Protein AF-A0A7W1FBT1-F1 (afdb_monomer)

Secondary structure (DSSP, 8-state):
--SSHHHHHHH-SS----HHHHHHHHHHHHHHHHHTSTT--S-TT--HHHHHHHHHHHHHHHHHHHTTT-HHHHHHHTT-SSHHHHHHHHHHHH--

pLDDT: mean 71.13, std 20.07, range [40.91, 94.0]

Solvent-accessible surface area (backbone atoms only — not comparable to full-atom values): 5824 Å² total; per-residue (Å²): 143,77,75,67,69,69,58,52,65,76,64,69,76,75,80,80,92,49,76,68,56,57,54,50,52,57,54,50,59,68,48,48,66,70,68,35,70,87,64,60,74,87,55,97,81,66,50,67,71,58,57,52,30,54,55,50,34,51,54,54,51,50,27,30,61,79,40,74,66,35,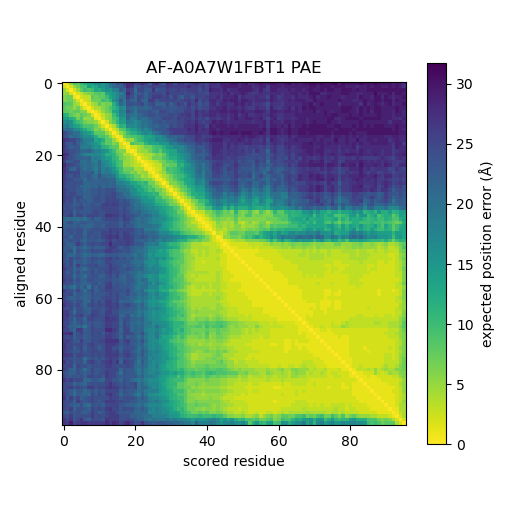52,61,55,17,12,52,73,75,72,40,96,39,39,68,64,40,49,55,48,46,57,68,33,63,76,110

Radius of gyration: 19.4 Å; Cα contacts (8 Å, |Δi|>4): 43; chains: 1; bounding box: 36×34×49 Å

Foldseek 3Di:
DPPPVVVVVVVPPDDDDDPVVVVVVVVVVVCVVVVCLVVPDDDDPDDVVLSVLVVLQVLLVVLCVVVVNPQQSSCVVVPHPGSVVSVVSCCVRVVD

Structure (mmCIF, N/CA/C/O backbone):
data_AF-A0A7W1FBT1-F1
#
_entry.id   AF-A0A7W1FBT1-F1
#
loop_
_atom_site.group_PDB
_atom_site.id
_atom_site.type_symbol
_atom_site.label_atom_id
_atom_site.label_alt_id
_atom_site.label_comp_id
_atom_site.label_asym_id
_atom_site.label_entity_id
_atom_site.label_seq_id
_atom_site.pdbx_PDB_ins_code
_atom_site.Cartn_x
_atom_site.Cartn_y
_atom_site.Cartn_z
_atom_site.occupancy
_atom_site.B_iso_or_equiv
_atom_site.auth_seq_id
_atom_site.auth_comp_id
_atom_site.auth_asym_id
_atom_site.auth_atom_id
_atom_site.pdbx_PDB_model_num
ATOM 1 N N . MET A 1 1 ? 8.369 -8.764 -34.029 1.00 48.72 1 MET A N 1
ATOM 2 C CA . MET A 1 1 ? 6.889 -8.847 -34.043 1.00 48.72 1 MET A CA 1
ATOM 3 C C . MET A 1 1 ? 6.443 -10.197 -34.619 1.00 48.72 1 MET A C 1
ATOM 5 O O . MET A 1 1 ? 6.054 -10.249 -35.774 1.00 48.72 1 MET A O 1
ATOM 9 N N . GLN A 1 2 ? 6.544 -11.301 -33.866 1.00 50.53 2 GLN A N 1
ATOM 10 C CA . GLN A 1 2 ? 6.247 -12.648 -34.407 1.00 50.53 2 GLN A CA 1
ATOM 11 C C . GLN A 1 2 ? 5.458 -13.583 -33.471 1.00 50.53 2 GLN A C 1
ATOM 13 O O . GLN A 1 2 ? 5.043 -14.647 -33.908 1.00 50.53 2 GLN A O 1
ATOM 18 N N . ASN A 1 3 ? 5.140 -13.180 -32.234 1.00 46.56 3 ASN A N 1
ATOM 19 C CA . ASN A 1 3 ? 4.447 -14.068 -31.283 1.00 46.56 3 ASN A CA 1
ATOM 20 C C . ASN A 1 3 ? 2.933 -13.831 -31.149 1.00 46.56 3 ASN A C 1
ATOM 22 O O . ASN A 1 3 ? 2.261 -14.580 -30.444 1.00 46.56 3 ASN A O 1
ATOM 26 N N . THR A 1 4 ? 2.364 -12.832 -31.830 1.00 51.66 4 THR A N 1
ATOM 27 C CA . THR A 1 4 ? 0.928 -12.521 -31.704 1.00 51.66 4 THR A CA 1
ATOM 28 C C . THR A 1 4 ? 0.059 -13.373 -32.632 1.00 51.66 4 THR A C 1
ATOM 30 O O . THR A 1 4 ? -1.025 -13.787 -32.235 1.00 51.66 4 THR A O 1
ATOM 33 N N . ILE A 1 5 ? 0.536 -13.701 -33.840 1.00 56.00 5 ILE A N 1
ATOM 34 C CA . ILE A 1 5 ? -0.277 -14.403 -34.852 1.00 56.00 5 ILE A CA 1
ATOM 35 C C . ILE A 1 5 ? -0.532 -15.869 -34.451 1.00 56.00 5 ILE A C 1
ATOM 37 O O . ILE A 1 5 ? -1.635 -16.373 -34.642 1.00 56.00 5 ILE A O 1
ATOM 41 N N . LEU A 1 6 ? 0.429 -16.528 -33.792 1.00 53.38 6 LEU A N 1
ATOM 42 C CA . LEU A 1 6 ? 0.309 -17.940 -33.398 1.00 53.38 6 LEU A CA 1
ATOM 43 C C . LEU A 1 6 ? -0.669 -18.194 -32.235 1.00 53.38 6 LEU A C 1
ATOM 45 O O . LEU A 1 6 ? -1.210 -19.290 -32.121 1.00 53.38 6 LEU A O 1
ATOM 49 N N . ARG A 1 7 ? -0.947 -17.201 -31.375 1.00 52.38 7 ARG A N 1
ATOM 50 C CA . ARG A 1 7 ? -1.951 -17.355 -30.299 1.00 52.38 7 ARG A CA 1
ATOM 51 C C . ARG A 1 7 ? -3.389 -17.231 -30.800 1.00 52.38 7 ARG A C 1
ATOM 53 O O . ARG A 1 7 ? -4.287 -17.796 -30.184 1.00 52.38 7 ARG A O 1
ATOM 60 N N . VAL A 1 8 ? -3.610 -16.530 -31.914 1.00 50.38 8 VAL A N 1
ATOM 61 C CA . VAL A 1 8 ? -4.955 -16.331 -32.478 1.00 50.38 8 VAL A CA 1
ATOM 62 C C . VAL A 1 8 ? -5.477 -17.614 -33.131 1.00 50.38 8 VAL A C 1
ATOM 64 O O . VAL A 1 8 ? -6.662 -17.914 -33.022 1.00 50.38 8 VAL A O 1
ATOM 67 N N . SER A 1 9 ? -4.604 -18.435 -33.723 1.00 48.19 9 SER A N 1
ATOM 68 C CA . SER A 1 9 ? -5.015 -19.692 -34.365 1.00 48.19 9 SER A CA 1
ATOM 69 C C . SER A 1 9 ? -5.471 -20.776 -33.383 1.00 48.19 9 SER A C 1
ATOM 71 O O . SER A 1 9 ? -6.270 -21.626 -33.759 1.00 48.19 9 SER A O 1
ATOM 73 N N . VAL A 1 10 ? -5.011 -20.746 -32.125 1.00 54.53 10 VAL A N 1
ATOM 74 C CA . VAL A 1 10 ? -5.435 -21.720 -31.098 1.00 54.53 10 VAL A CA 1
ATOM 75 C C . VAL A 1 10 ? -6.857 -21.437 -30.596 1.00 54.53 10 VAL A C 1
ATOM 77 O O . VAL A 1 10 ? -7.558 -22.363 -30.203 1.00 54.53 10 VAL A O 1
ATOM 80 N N . LEU A 1 11 ? -7.312 -20.182 -30.656 1.00 48.25 11 LEU A N 1
ATOM 81 C CA . LEU A 1 11 ? -8.640 -19.767 -30.182 1.00 48.25 11 LEU A CA 1
ATOM 82 C C . LEU A 1 11 ? -9.717 -19.713 -31.277 1.00 48.25 11 LEU A C 1
ATOM 84 O O . LEU A 1 11 ? -10.882 -19.505 -30.960 1.00 48.25 11 LEU A O 1
ATOM 88 N N . ALA A 1 12 ? -9.362 -19.898 -32.550 1.00 41.00 12 ALA A N 1
ATOM 89 C CA . ALA A 1 12 ? -10.291 -19.766 -33.678 1.00 41.00 12 ALA A CA 1
ATOM 90 C C . ALA A 1 12 ? -11.047 -21.063 -34.025 1.00 41.00 12 ALA A C 1
ATOM 92 O O . ALA A 1 12 ? -11.629 -21.171 -35.106 1.00 41.00 12 ALA A O 1
ATOM 93 N N . LYS A 1 13 ? -11.046 -22.057 -33.131 1.00 40.91 13 LYS A N 1
ATOM 94 C CA . LYS A 1 13 ? -11.942 -23.205 -33.245 1.00 40.91 13 LYS A CA 1
ATOM 95 C C . LYS A 1 13 ? -13.158 -22.947 -32.363 1.00 40.91 13 LYS A C 1
ATOM 97 O O . LYS A 1 13 ? -13.136 -23.219 -31.173 1.00 40.91 13 LYS A O 1
ATOM 102 N N . GLU A 1 14 ? -14.196 -22.461 -33.033 1.00 42.28 14 GLU A N 1
ATOM 103 C CA . GLU A 1 14 ? -15.605 -22.455 -32.627 1.00 42.28 14 GLU A CA 1
ATOM 104 C C . GLU A 1 14 ? -16.174 -21.142 -32.060 1.00 42.28 14 GLU A C 1
ATOM 106 O O . GLU A 1 14 ? -15.699 -20.561 -31.091 1.00 42.28 14 GLU A O 1
ATOM 111 N N . ALA A 1 15 ? -17.291 -20.760 -32.691 1.00 41.28 15 ALA A N 1
ATOM 112 C CA . ALA A 1 15 ? -18.338 -19.847 -32.242 1.00 41.28 15 ALA A CA 1
ATOM 113 C C . ALA A 1 15 ? -18.098 -18.330 -32.394 1.00 41.28 15 ALA A C 1
ATOM 115 O O . ALA A 1 15 ? -17.585 -17.640 -31.521 1.00 41.28 15 ALA A O 1
ATOM 116 N N . THR A 1 16 ? -18.590 -17.824 -33.531 1.00 43.66 16 THR A N 1
ATOM 117 C CA . THR A 1 16 ? -19.371 -16.583 -33.695 1.00 43.66 16 THR A CA 1
ATOM 118 C C . THR A 1 16 ? -19.030 -15.433 -32.740 1.00 43.66 16 THR A C 1
ATOM 120 O O . THR A 1 16 ? -19.440 -15.401 -31.580 1.00 43.66 16 THR A O 1
ATOM 123 N N . ILE A 1 17 ? -18.325 -14.425 -33.257 1.00 43.78 17 ILE A N 1
ATOM 124 C CA . ILE A 1 17 ? -18.008 -13.193 -32.526 1.00 43.78 17 ILE A CA 1
ATOM 125 C C . ILE A 1 17 ? -19.286 -12.349 -32.390 1.00 43.78 17 ILE A C 1
ATOM 127 O O . ILE A 1 17 ? -19.590 -11.508 -33.229 1.00 43.78 17 ILE A O 1
ATOM 131 N N . THR A 1 18 ? -20.056 -12.594 -31.333 1.00 47.50 18 THR A N 1
ATOM 132 C CA . THR A 1 18 ? -21.227 -11.789 -30.953 1.00 47.50 18 THR A CA 1
ATOM 133 C C . THR A 1 18 ? -20.779 -10.481 -30.286 1.00 47.50 18 THR A C 1
ATOM 135 O O . THR A 1 18 ? -19.743 -10.446 -29.625 1.00 47.50 18 THR A O 1
ATOM 138 N N . GLU A 1 19 ? -21.565 -9.406 -30.400 1.00 50.19 19 GLU A N 1
ATOM 139 C CA . GLU A 1 19 ? -21.302 -8.061 -29.841 1.00 50.19 19 GLU A CA 1
ATOM 140 C C . GLU A 1 19 ? -20.875 -8.062 -28.352 1.00 50.19 19 GLU A C 1
ATOM 142 O O . GLU A 1 19 ? -20.076 -7.239 -27.897 1.00 50.19 19 GLU A O 1
ATOM 147 N N . THR A 1 20 ? -21.333 -9.054 -27.589 1.00 48.03 20 THR A N 1
ATOM 148 C CA . THR A 1 20 ? -20.944 -9.303 -26.195 1.00 48.03 20 THR A CA 1
ATOM 149 C C . THR A 1 20 ? -19.436 -9.556 -26.021 1.00 48.03 20 THR A C 1
ATOM 151 O O . THR A 1 20 ? -18.860 -9.146 -25.011 1.00 48.03 20 THR A O 1
ATOM 154 N N . ASN A 1 21 ? -18.764 -10.154 -27.012 1.00 44.50 21 ASN A N 1
ATOM 155 C CA . ASN A 1 21 ? -17.318 -10.402 -26.994 1.00 44.50 21 ASN A CA 1
ATOM 156 C C . ASN A 1 21 ? -16.501 -9.112 -27.162 1.00 44.50 21 ASN A C 1
ATOM 158 O O . ASN A 1 21 ? -15.437 -8.989 -26.557 1.00 44.50 21 ASN A O 1
ATOM 162 N N . ILE A 1 22 ? -17.020 -8.115 -27.890 1.00 51.62 22 ILE A N 1
ATOM 163 C CA . ILE A 1 22 ? -16.377 -6.797 -28.033 1.00 51.62 22 ILE A CA 1
ATOM 164 C C . ILE A 1 22 ? -16.433 -6.040 -26.701 1.00 51.62 22 ILE A C 1
ATOM 166 O O . ILE A 1 22 ? -15.424 -5.497 -26.251 1.00 51.62 22 ILE A O 1
ATOM 170 N N . ARG A 1 23 ? -17.582 -6.072 -26.010 1.00 47.56 23 ARG A N 1
ATOM 171 C CA . ARG A 1 23 ? -17.703 -5.506 -24.656 1.00 47.56 23 ARG A CA 1
ATOM 172 C C . ARG A 1 23 ? -16.751 -6.185 -23.675 1.00 47.56 23 ARG A C 1
ATOM 174 O O . ARG A 1 23 ? -16.070 -5.493 -22.926 1.00 47.56 23 ARG A O 1
ATOM 181 N N . ARG A 1 24 ? -16.630 -7.516 -23.714 1.00 42.69 24 ARG A N 1
ATOM 182 C CA . ARG A 1 24 ? -15.662 -8.248 -22.879 1.00 42.69 24 ARG A CA 1
ATOM 183 C C . ARG A 1 24 ? -14.215 -7.853 -23.186 1.00 42.69 24 ARG A C 1
ATOM 185 O O . ARG A 1 24 ? -13.456 -7.625 -22.252 1.00 42.69 24 ARG A O 1
ATOM 192 N N . ALA A 1 25 ? -13.852 -7.690 -24.459 1.00 47.59 25 ALA A N 1
ATOM 193 C CA . ALA A 1 25 ? -12.522 -7.225 -24.856 1.00 47.59 25 ALA A CA 1
ATOM 194 C C . ALA A 1 25 ? -12.223 -5.792 -24.370 1.00 47.59 25 ALA A C 1
ATOM 196 O O . ALA A 1 25 ? -11.107 -5.524 -23.929 1.00 47.59 25 ALA A O 1
ATOM 197 N N . LEU A 1 26 ? -13.229 -4.906 -24.368 1.00 46.84 26 LEU A N 1
ATOM 198 C CA . LEU A 1 26 ? -13.128 -3.543 -23.831 1.00 46.84 26 LEU A CA 1
ATOM 199 C C . LEU A 1 26 ? -12.946 -3.514 -22.301 1.00 46.84 26 LEU A C 1
ATOM 201 O O . LEU A 1 26 ? -12.190 -2.687 -21.785 1.00 46.84 26 LEU A O 1
ATOM 205 N N . PHE A 1 27 ? -13.580 -4.435 -21.567 1.00 42.50 27 PHE A N 1
ATOM 206 C CA . PHE A 1 27 ? -13.351 -4.588 -20.125 1.00 42.50 27 PHE A CA 1
ATOM 207 C C . PHE A 1 27 ? -11.976 -5.197 -19.816 1.00 42.50 27 PHE A C 1
ATOM 209 O O . PHE A 1 27 ? -11.291 -4.706 -18.922 1.00 42.50 27 PHE A O 1
ATOM 216 N N . VAL A 1 28 ? -11.510 -6.165 -20.614 1.00 45.16 28 VAL A N 1
ATOM 217 C CA . VAL A 1 28 ? -10.147 -6.718 -20.504 1.00 45.16 28 VAL A CA 1
ATOM 218 C C . VAL A 1 28 ? -9.084 -5.631 -20.711 1.00 45.16 28 VAL A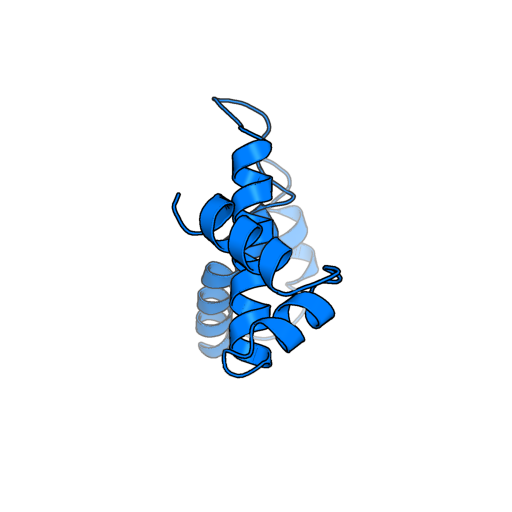 C 1
ATOM 220 O O . VAL A 1 28 ? -8.062 -5.640 -20.034 1.00 45.16 28 VAL A O 1
ATOM 223 N N . THR A 1 29 ? -9.316 -4.628 -21.567 1.00 43.47 29 THR A N 1
ATOM 224 C CA . THR A 1 29 ? -8.379 -3.498 -21.715 1.00 43.47 29 THR A CA 1
ATOM 225 C C . THR A 1 29 ? -8.278 -2.580 -20.495 1.00 43.47 29 THR A C 1
ATOM 227 O O . THR A 1 29 ? -7.225 -1.974 -20.321 1.00 43.47 29 THR A O 1
ATOM 230 N N . LYS A 1 30 ? -9.292 -2.502 -19.618 1.00 46.72 30 LYS A N 1
ATOM 231 C CA . LYS A 1 30 ? -9.163 -1.775 -18.338 1.00 46.72 30 LYS A CA 1
ATOM 232 C C . LYS A 1 30 ? -8.332 -2.548 -17.306 1.00 46.72 30 LYS A C 1
ATOM 234 O O . LYS A 1 30 ? -7.669 -1.917 -16.489 1.00 46.72 30 LYS A O 1
ATOM 239 N N . ASP A 1 31 ? -8.309 -3.879 -17.380 1.00 46.47 31 ASP A N 1
ATOM 240 C CA . ASP A 1 31 ? -7.495 -4.730 -16.496 1.00 46.47 31 ASP A CA 1
ATOM 241 C C . ASP A 1 31 ? -6.051 -4.941 -16.980 1.00 46.47 31 ASP A C 1
ATOM 243 O O . ASP A 1 31 ? -5.183 -5.310 -16.187 1.00 46.47 31 AS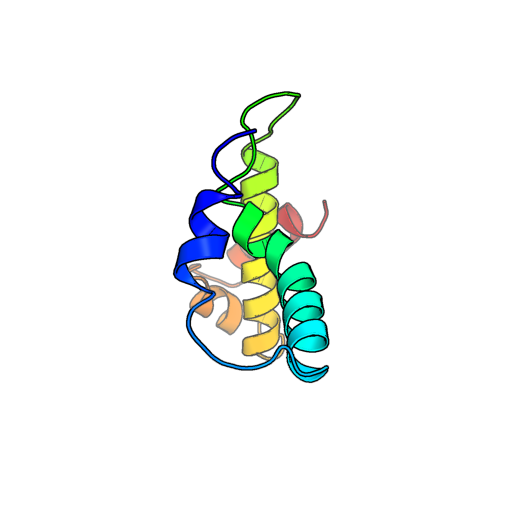P A O 1
ATOM 247 N N . LYS A 1 32 ? -5.732 -4.620 -18.242 1.00 46.69 32 LYS A N 1
ATOM 248 C CA . LYS A 1 32 ? -4.358 -4.742 -18.765 1.00 46.69 32 LYS A CA 1
ATOM 249 C C . LYS A 1 32 ? -3.318 -3.906 -18.013 1.00 46.69 32 LYS A C 1
ATOM 251 O O . LYS A 1 32 ? -2.148 -4.268 -18.042 1.00 46.69 32 LYS A O 1
ATOM 256 N N . ASN A 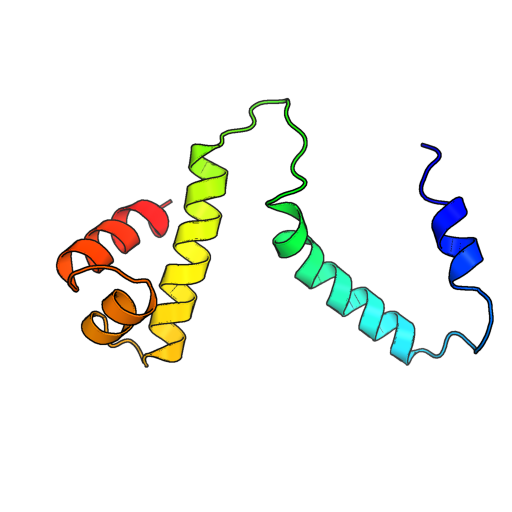1 33 ? -3.711 -2.846 -17.304 1.00 50.31 33 ASN A N 1
ATOM 257 C CA . ASN A 1 33 ? -2.765 -2.101 -16.466 1.00 50.31 33 ASN A CA 1
ATOM 258 C C . ASN A 1 33 ? -2.365 -2.861 -15.192 1.00 50.31 33 ASN A C 1
ATOM 260 O O . ASN A 1 33 ? -1.243 -2.692 -14.723 1.00 50.31 33 ASN A O 1
ATOM 264 N N . LYS A 1 34 ? -3.221 -3.747 -14.665 1.00 50.09 34 LYS A N 1
ATOM 265 C CA . LYS A 1 34 ? -2.908 -4.547 -13.470 1.00 50.09 34 LYS A CA 1
ATOM 266 C C . LYS A 1 34 ? -2.028 -5.757 -13.793 1.00 50.09 34 LYS A C 1
ATOM 268 O O . LYS A 1 34 ? -1.119 -6.064 -13.029 1.00 50.09 34 LYS A O 1
ATOM 273 N N . GLU A 1 35 ? -2.219 -6.391 -14.952 1.00 47.94 35 GLU A N 1
ATOM 274 C CA . GLU A 1 35 ? -1.338 -7.478 -15.427 1.00 47.94 35 GLU A CA 1
ATOM 275 C C . GLU A 1 35 ? 0.028 -6.979 -15.945 1.00 47.94 35 GLU A C 1
ATOM 277 O O . GLU A 1 35 ? 0.972 -7.761 -16.101 1.00 47.94 35 GLU A O 1
ATOM 282 N N . ALA A 1 36 ? 0.165 -5.672 -16.193 1.00 56.62 36 ALA A N 1
ATOM 283 C CA . ALA A 1 36 ? 1.388 -5.071 -16.718 1.00 56.62 36 ALA A CA 1
ATOM 284 C C . ALA A 1 36 ? 2.452 -4.768 -15.654 1.00 56.62 36 ALA A C 1
ATOM 286 O O . ALA A 1 36 ? 3.590 -4.521 -16.037 1.00 56.62 36 ALA A O 1
ATOM 287 N N . ILE A 1 37 ? 2.146 -4.809 -14.347 1.00 62.25 37 ILE A N 1
ATOM 288 C CA . ILE A 1 37 ? 3.146 -4.555 -13.286 1.00 62.25 37 ILE A CA 1
ATOM 289 C C . ILE A 1 37 ? 4.318 -5.543 -13.395 1.00 62.25 37 ILE A C 1
ATOM 291 O O . ILE A 1 37 ? 5.476 -5.137 -13.341 1.00 62.25 37 ILE A O 1
ATOM 295 N N . LEU A 1 38 ? 4.024 -6.829 -13.610 1.00 62.41 38 LEU A N 1
ATOM 296 C CA . LEU A 1 38 ? 5.038 -7.886 -13.718 1.00 62.41 38 LEU A CA 1
ATOM 297 C C . LEU A 1 38 ? 5.650 -8.017 -15.121 1.00 62.41 38 LEU A C 1
ATOM 299 O O . LEU A 1 38 ? 6.632 -8.730 -15.290 1.00 62.41 38 LEU A O 1
ATOM 303 N N . ASN A 1 39 ? 5.091 -7.329 -16.119 1.00 68.62 39 ASN A N 1
ATOM 304 C CA . ASN A 1 39 ? 5.525 -7.394 -17.517 1.00 68.62 39 ASN A CA 1
ATOM 305 C C . ASN A 1 39 ? 6.039 -6.039 -18.033 1.00 68.62 39 ASN A C 1
ATOM 307 O O . ASN A 1 39 ? 6.022 -5.790 -19.241 1.00 68.62 39 ASN A O 1
ATOM 311 N N . ARG A 1 40 ? 6.472 -5.137 -17.138 1.00 72.19 40 ARG A N 1
ATOM 312 C CA . ARG A 1 40 ? 7.068 -3.858 -17.550 1.00 72.19 40 ARG A CA 1
ATOM 313 C C . ARG A 1 40 ? 8.393 -4.114 -18.254 1.00 72.19 40 ARG A C 1
ATOM 315 O O . ARG A 1 40 ? 9.226 -4.873 -17.764 1.00 72.19 40 ARG A O 1
ATOM 322 N N . SER A 1 41 ? 8.583 -3.461 -19.397 1.00 71.31 41 SER A N 1
ATOM 323 C CA . SER A 1 41 ? 9.866 -3.488 -20.093 1.00 71.31 41 SER A CA 1
ATOM 324 C C . SER A 1 41 ? 10.943 -2.884 -19.193 1.00 71.31 41 SER A C 1
ATOM 326 O O . SER A 1 41 ? 10.751 -1.808 -18.627 1.00 71.31 41 SER A O 1
ATOM 328 N N . LEU A 1 42 ? 12.072 -3.577 -19.061 1.00 73.12 42 LEU A N 1
ATOM 329 C CA . LEU A 1 42 ? 13.242 -3.074 -18.349 1.00 73.12 42 LEU A CA 1
ATOM 330 C C . LEU A 1 42 ? 14.050 -2.206 -19.330 1.00 73.12 42 LEU A C 1
ATOM 332 O O . LEU A 1 42 ? 14.602 -2.724 -20.297 1.00 73.12 42 LEU A O 1
ATOM 336 N N . GLY A 1 43 ? 14.055 -0.888 -19.123 1.00 72.38 43 GLY A N 1
ATOM 337 C CA . GLY A 1 43 ? 14.671 0.111 -20.010 1.00 72.38 43 GLY A CA 1
ATOM 338 C C . GLY A 1 43 ? 14.081 1.512 -19.787 1.00 72.38 43 GLY A C 1
ATOM 339 O O . GLY A 1 43 ? 13.111 1.641 -19.045 1.00 72.38 43 GLY A O 1
ATOM 340 N N . ASP A 1 44 ? 14.683 2.550 -20.379 1.00 63.50 44 ASP A N 1
ATOM 341 C CA . ASP A 1 44 ? 14.152 3.930 -20.451 1.00 63.50 44 ASP A CA 1
ATOM 342 C C . ASP A 1 44 ? 13.647 4.539 -19.127 1.00 63.50 44 ASP A C 1
ATOM 344 O O . ASP A 1 44 ? 12.563 5.114 -19.053 1.00 63.50 44 ASP A O 1
ATOM 348 N N . GLY A 1 45 ? 14.434 4.428 -18.054 1.00 71.12 45 GLY A N 1
ATOM 349 C CA . GLY A 1 45 ? 14.067 5.030 -16.766 1.00 71.12 45 GLY A CA 1
ATOM 350 C C . GLY A 1 45 ? 13.117 4.181 -15.917 1.00 71.12 45 GLY A C 1
ATOM 351 O O . GLY A 1 45 ? 12.457 4.712 -15.026 1.00 71.12 45 GLY A O 1
ATOM 352 N N . PHE A 1 46 ? 13.065 2.864 -16.151 1.00 81.81 46 PHE A N 1
ATOM 353 C CA . PHE A 1 46 ? 12.420 1.919 -15.238 1.00 81.81 46 PHE A CA 1
ATOM 354 C C . PHE A 1 46 ? 12.877 2.139 -13.786 1.00 81.81 46 PHE A C 1
ATOM 356 O O . PHE A 1 46 ? 14.064 2.037 -13.466 1.00 81.81 46 PHE A O 1
ATOM 363 N N . ASN A 1 47 ? 11.913 2.387 -12.901 1.00 81.19 47 ASN A N 1
ATOM 364 C CA . ASN A 1 47 ? 12.146 2.654 -11.491 1.00 81.19 47 ASN A CA 1
ATOM 365 C C . ASN A 1 47 ? 11.388 1.635 -10.636 1.00 81.19 47 ASN A C 1
ATOM 367 O O . ASN A 1 47 ? 10.177 1.733 -10.435 1.00 81.19 47 ASN A O 1
ATOM 371 N N . LEU A 1 48 ? 12.112 0.637 -10.131 1.00 83.00 48 LEU A N 1
ATOM 372 C CA . LEU A 1 48 ? 11.547 -0.416 -9.289 1.00 83.00 48 LEU A CA 1
ATOM 373 C C . LEU A 1 48 ? 10.805 0.137 -8.049 1.00 83.00 48 LEU A C 1
ATOM 375 O O . LEU A 1 48 ? 9.698 -0.333 -7.782 1.00 83.00 48 LEU A O 1
ATOM 379 N N . PRO A 1 49 ? 11.342 1.133 -7.312 1.00 87.12 49 PRO A N 1
ATOM 380 C CA . PRO A 1 49 ? 10.602 1.846 -6.273 1.00 87.12 49 PRO A CA 1
ATOM 381 C C . PRO A 1 49 ? 9.204 2.332 -6.668 1.00 87.12 49 PRO A C 1
ATOM 383 O O . PRO A 1 49 ? 8.287 2.203 -5.860 1.00 87.12 49 PRO A O 1
ATOM 386 N N . ASP A 1 50 ? 9.014 2.845 -7.885 1.00 83.44 50 ASP A N 1
ATOM 387 C CA . ASP A 1 50 ? 7.707 3.346 -8.333 1.00 83.44 50 ASP A CA 1
ATOM 388 C C . ASP A 1 50 ? 6.739 2.190 -8.617 1.00 83.44 50 ASP A C 1
ATOM 390 O O . 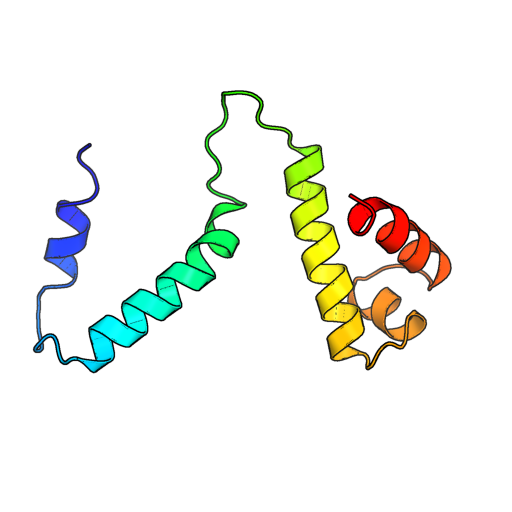ASP A 1 50 ? 5.562 2.255 -8.267 1.00 83.44 50 ASP A O 1
ATOM 394 N N . VAL A 1 51 ? 7.246 1.076 -9.156 1.00 86.25 51 VAL A N 1
ATOM 395 C CA . VAL A 1 51 ? 6.454 -0.155 -9.324 1.00 86.25 51 VAL A CA 1
ATOM 396 C C . VAL A 1 51 ? 5.997 -0.698 -7.969 1.00 86.25 51 VAL A C 1
ATOM 398 O O . VAL A 1 51 ? 4.833 -1.055 -7.797 1.00 86.25 51 VAL A O 1
ATOM 401 N N . LEU A 1 52 ? 6.892 -0.736 -6.980 1.00 85.44 52 LEU A N 1
ATOM 402 C CA . LEU A 1 52 ? 6.548 -1.164 -5.623 1.00 85.44 52 LEU A CA 1
ATOM 403 C C . LEU A 1 52 ? 5.558 -0.207 -4.952 1.00 85.44 52 LEU A C 1
ATOM 405 O O . LEU A 1 52 ? 4.676 -0.672 -4.232 1.00 85.44 52 LEU A O 1
ATOM 409 N N . ALA A 1 53 ? 5.674 1.101 -5.199 1.00 86.12 53 ALA A N 1
ATOM 410 C CA . ALA A 1 53 ? 4.741 2.097 -4.683 1.00 86.12 53 ALA A CA 1
ATOM 411 C C . ALA A 1 53 ? 3.325 1.883 -5.226 1.00 86.12 53 ALA A C 1
ATOM 413 O O . ALA A 1 53 ? 2.366 1.902 -4.458 1.00 86.12 53 ALA A O 1
ATOM 414 N N . GLU A 1 54 ? 3.196 1.595 -6.519 1.00 83.69 54 GLU A N 1
ATOM 415 C CA . GLU A 1 54 ? 1.909 1.307 -7.150 1.00 83.69 54 GLU A CA 1
ATOM 416 C C . GLU A 1 54 ? 1.255 0.043 -6.576 1.00 83.69 54 GLU A C 1
ATOM 418 O O . GLU A 1 54 ? 0.071 0.047 -6.227 1.00 83.69 54 GLU A O 1
ATOM 423 N N . VAL A 1 55 ? 2.038 -1.029 -6.403 1.00 87.69 55 VAL A N 1
ATOM 424 C CA . VAL A 1 55 ? 1.557 -2.271 -5.781 1.00 87.69 55 VAL A CA 1
ATOM 425 C C . VAL A 1 55 ? 1.134 -2.022 -4.333 1.00 87.69 55 VAL A C 1
ATOM 427 O O . VAL A 1 55 ? 0.047 -2.438 -3.928 1.00 87.69 55 VAL A O 1
ATOM 430 N N . ALA A 1 56 ? 1.964 -1.329 -3.552 1.00 88.88 56 ALA A N 1
ATOM 431 C CA . ALA A 1 56 ? 1.667 -1.018 -2.159 1.00 88.88 56 ALA A CA 1
ATOM 432 C C . ALA A 1 56 ? 0.396 -0.164 -2.039 1.00 88.88 56 ALA A C 1
ATOM 434 O O . ALA A 1 56 ? -0.523 -0.534 -1.310 1.00 88.88 56 ALA A O 1
ATOM 435 N N . GLY A 1 57 ? 0.297 0.928 -2.802 1.00 88.81 57 GLY A N 1
ATOM 436 C CA . GLY A 1 57 ? -0.867 1.813 -2.817 1.00 88.81 57 GLY A CA 1
ATOM 437 C C . GLY A 1 57 ? -2.160 1.086 -3.191 1.00 88.81 57 GLY A C 1
ATOM 438 O O . GLY A 1 57 ? -3.198 1.319 -2.566 1.00 88.81 57 GLY A O 1
ATOM 439 N N . HIS A 1 58 ? -2.101 0.150 -4.145 1.00 88.06 58 HIS A N 1
ATOM 440 C CA . HIS A 1 58 ? -3.249 -0.676 -4.519 1.00 88.06 58 HIS A CA 1
ATOM 441 C C . HIS A 1 58 ? -3.782 -1.499 -3.338 1.00 88.06 58 HIS A C 1
ATOM 443 O O . HIS A 1 58 ? -4.975 -1.440 -3.030 1.00 88.06 58 HIS A O 1
ATOM 449 N N . TYR A 1 59 ? -2.911 -2.245 -2.655 1.00 91.50 59 TYR A N 1
ATOM 450 C CA . TYR A 1 59 ? -3.336 -3.108 -1.551 1.00 91.50 59 TYR A CA 1
ATOM 451 C C . TYR A 1 59 ? -3.725 -2.327 -0.294 1.00 91.50 59 TYR A C 1
ATOM 453 O O . TYR A 1 59 ? -4.660 -2.730 0.395 1.00 91.50 59 TYR A O 1
ATOM 461 N N . LEU A 1 60 ? -3.080 -1.190 -0.020 1.00 89.94 60 LEU A N 1
ATOM 462 C CA . LEU A 1 60 ? -3.465 -0.304 1.082 1.00 89.94 60 LEU A CA 1
ATOM 463 C C . LEU A 1 60 ? -4.878 0.266 0.875 1.00 89.94 60 LEU A C 1
ATOM 465 O O . LEU A 1 60 ? -5.700 0.211 1.789 1.00 89.94 60 LEU A O 1
ATOM 469 N N . ASN A 1 61 ? -5.190 0.742 -0.337 1.00 89.06 61 ASN A N 1
ATOM 470 C CA . ASN A 1 61 ? -6.532 1.223 -0.684 1.00 89.06 61 ASN A CA 1
ATOM 471 C C . ASN A 1 61 ? -7.579 0.120 -0.569 1.00 89.06 61 ASN A C 1
ATOM 473 O O . ASN A 1 61 ? -8.598 0.289 0.100 1.00 89.06 61 ASN A O 1
ATOM 477 N N . ARG A 1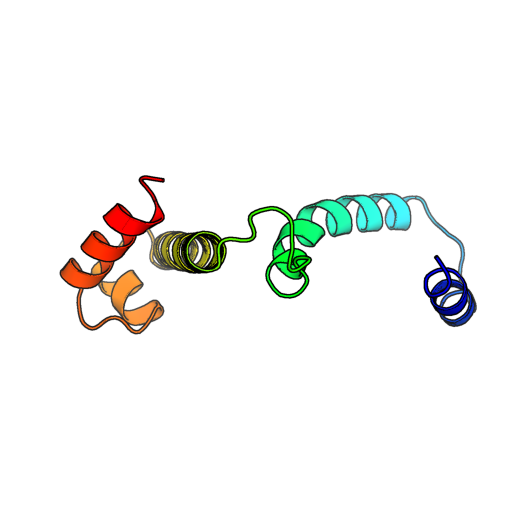 62 ? -7.297 -1.042 -1.160 1.00 89.62 62 ARG A N 1
ATOM 478 C CA . ARG A 1 62 ? -8.199 -2.189 -1.096 1.00 89.62 62 ARG A CA 1
ATOM 479 C C . ARG A 1 62 ? -8.467 -2.620 0.348 1.00 89.62 62 ARG A C 1
ATOM 481 O O . ARG A 1 62 ? -9.604 -2.913 0.702 1.00 89.62 62 ARG A O 1
ATOM 488 N N . ALA A 1 63 ? -7.451 -2.601 1.209 1.00 92.69 63 ALA A N 1
ATOM 489 C CA . ALA A 1 63 ? -7.629 -2.916 2.619 1.00 92.69 63 ALA A CA 1
ATOM 490 C C . ALA A 1 63 ? -8.517 -1.897 3.349 1.00 92.69 63 ALA A C 1
ATOM 492 O O . ALA A 1 63 ? -9.330 -2.282 4.190 1.00 92.69 63 ALA A O 1
ATOM 493 N N . MET A 1 64 ? -8.413 -0.608 3.020 1.00 91.31 64 MET A N 1
ATOM 494 C CA . MET A 1 64 ? -9.311 0.420 3.558 1.00 91.31 64 MET A CA 1
ATOM 495 C C . MET A 1 64 ? -10.758 0.229 3.094 1.00 91.31 64 MET A C 1
ATOM 497 O O . MET A 1 64 ? -11.679 0.379 3.900 1.00 91.31 64 MET A O 1
ATOM 501 N N . GLU A 1 65 ? -10.973 -0.146 1.833 1.00 92.06 65 GLU A N 1
ATOM 502 C CA . GLU A 1 65 ? -12.304 -0.448 1.293 1.00 92.06 65 GLU A CA 1
ATOM 503 C C . GLU A 1 65 ? -12.925 -1.672 1.979 1.00 92.06 65 GLU A C 1
ATOM 505 O O . GLU A 1 65 ? -14.027 -1.586 2.527 1.00 92.06 65 GLU A O 1
ATOM 510 N N . GLU A 1 66 ? -12.192 -2.789 2.039 1.00 91.88 66 GLU A N 1
ATOM 511 C CA . GLU A 1 66 ? -12.671 -4.042 2.640 1.00 91.88 66 GLU A CA 1
ATOM 512 C C . GLU A 1 66 ? -12.950 -3.908 4.147 1.00 91.88 66 GLU A C 1
ATOM 514 O O . GLU A 1 66 ? -13.814 -4.591 4.701 1.00 91.88 66 GLU A O 1
ATOM 519 N N . THR A 1 67 ? -12.266 -2.986 4.827 1.00 93.19 67 THR A N 1
ATOM 520 C CA . THR A 1 67 ? -12.417 -2.777 6.275 1.00 93.19 67 THR A CA 1
ATOM 521 C C . THR A 1 67 ? -13.301 -1.593 6.647 1.00 93.19 67 THR A C 1
ATOM 523 O O . THR A 1 67 ? -13.396 -1.262 7.834 1.00 93.19 67 THR A O 1
ATOM 526 N N . LYS A 1 68 ? -13.986 -0.974 5.674 1.00 92.31 68 LYS A N 1
ATOM 527 C CA . LYS A 1 68 ? -14.841 0.208 5.880 1.00 92.31 68 LYS A CA 1
ATOM 528 C C . LYS A 1 68 ? -14.097 1.333 6.611 1.00 92.31 68 LYS A C 1
ATOM 530 O O . LYS A 1 68 ? -14.596 1.874 7.595 1.00 92.31 68 LYS A O 1
ATOM 535 N N . GLN A 1 69 ? -12.888 1.652 6.146 1.00 88.38 69 GLN A N 1
ATOM 536 C CA . GLN A 1 69 ? -12.007 2.698 6.685 1.00 88.38 69 GLN A CA 1
ATOM 537 C C . GLN A 1 69 ? -11.457 2.427 8.101 1.00 88.38 69 GLN A C 1
ATOM 539 O O . GLN A 1 69 ? -10.897 3.317 8.742 1.00 88.38 69 GLN A O 1
ATOM 544 N N . ASN A 1 70 ? -11.567 1.196 8.614 1.00 92.81 70 ASN A N 1
ATOM 545 C CA . ASN A 1 70 ? -10.975 0.840 9.901 1.00 92.81 70 ASN A CA 1
ATOM 546 C C . ASN A 1 70 ? -9.479 0.518 9.748 1.00 92.81 70 ASN A C 1
ATOM 548 O O . ASN A 1 70 ? -9.103 -0.630 9.514 1.00 92.81 70 ASN A O 1
ATOM 552 N N . LYS A 1 71 ? -8.626 1.525 9.962 1.00 90.25 71 LYS A N 1
ATOM 553 C CA . LYS A 1 71 ? -7.158 1.441 9.837 1.00 90.25 71 LYS A CA 1
ATOM 554 C C . LYS A 1 71 ? -6.521 0.288 10.621 1.00 90.25 71 LYS A C 1
ATOM 556 O O . LYS A 1 71 ? -5.620 -0.377 10.123 1.00 90.25 71 LYS A O 1
ATOM 561 N N . THR A 1 72 ? -7.010 -0.008 11.825 1.00 93.06 72 THR A N 1
ATOM 562 C CA . THR A 1 72 ? -6.491 -1.120 12.640 1.00 93.06 72 THR A CA 1
ATOM 563 C C . THR A 1 72 ? -6.797 -2.479 12.013 1.00 93.06 72 THR A C 1
ATOM 565 O O . THR A 1 72 ? -5.960 -3.381 12.046 1.00 93.06 72 THR A O 1
ATOM 568 N N . LYS A 1 73 ? -7.990 -2.647 11.433 1.00 92.69 73 LYS A N 1
ATOM 569 C CA . LYS A 1 73 ? -8.342 -3.865 10.689 1.00 92.69 73 LYS A CA 1
ATOM 570 C C . LYS A 1 73 ? -7.614 -3.921 9.347 1.00 92.69 73 LYS A C 1
ATOM 572 O O . LYS A 1 73 ? -7.154 -4.997 8.981 1.00 92.69 73 LYS A O 1
ATOM 577 N N . ALA A 1 74 ? -7.465 -2.787 8.661 1.00 93.00 74 ALA A N 1
ATOM 578 C CA . ALA A 1 74 ? -6.748 -2.692 7.392 1.00 93.00 74 ALA A CA 1
ATOM 579 C C . ALA A 1 74 ? -5.284 -3.110 7.557 1.00 93.00 74 ALA A C 1
ATOM 581 O O . ALA A 1 74 ? -4.811 -3.962 6.813 1.00 93.00 74 ALA A O 1
ATOM 582 N N . ALA A 1 75 ? -4.612 -2.609 8.601 1.00 93.50 75 ALA A N 1
ATOM 583 C CA . ALA A 1 75 ? -3.248 -2.992 8.957 1.00 93.50 75 ALA A CA 1
ATOM 584 C C . ALA A 1 75 ? -3.101 -4.509 9.116 1.00 93.50 75 ALA A C 1
ATOM 586 O O . ALA A 1 75 ? -2.221 -5.111 8.509 1.00 93.50 75 ALA A O 1
ATOM 587 N N . LYS A 1 76 ? -4.013 -5.143 9.863 1.00 93.94 76 LYS A N 1
ATOM 588 C CA . LYS A 1 76 ? -4.017 -6.602 10.036 1.00 93.94 76 LYS A CA 1
ATOM 589 C C . LYS A 1 76 ? -4.255 -7.345 8.720 1.00 93.94 76 LYS A C 1
ATOM 591 O O . LYS A 1 76 ? -3.621 -8.368 8.494 1.00 93.94 76 LYS A O 1
ATOM 596 N N . LEU A 1 77 ? -5.137 -6.831 7.860 1.00 94.00 77 LEU A N 1
ATOM 597 C CA . LEU A 1 77 ? -5.474 -7.442 6.573 1.00 94.00 77 LEU A CA 1
ATOM 598 C C . LEU A 1 77 ? -4.276 -7.472 5.611 1.00 94.00 77 LEU A C 1
ATOM 600 O O . LEU A 1 77 ? -4.106 -8.443 4.882 1.00 94.00 77 LEU A O 1
ATOM 604 N N . VAL A 1 78 ? -3.422 -6.4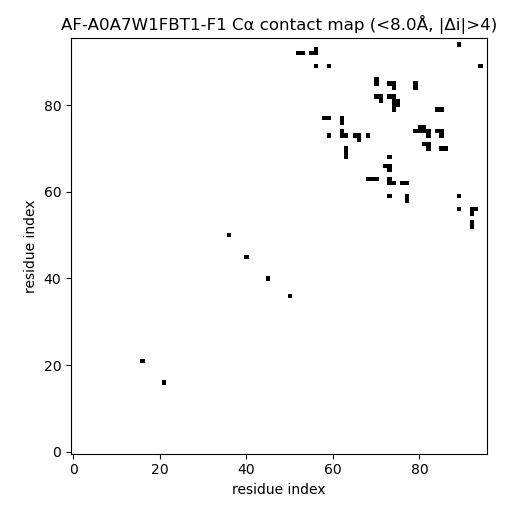45 5.652 1.00 91.88 78 VAL A N 1
ATOM 605 C CA . VAL A 1 78 ? -2.179 -6.384 4.861 1.00 91.88 78 VAL A CA 1
ATOM 606 C C . VAL A 1 78 ? -0.951 -6.945 5.596 1.00 91.88 78 VAL A C 1
ATOM 608 O O . VAL A 1 78 ? 0.162 -6.843 5.092 1.00 91.88 78 VAL A O 1
ATOM 611 N N . GLY A 1 79 ? -1.127 -7.535 6.785 1.00 93.25 79 GLY A N 1
ATOM 612 C CA . GLY A 1 79 ? -0.045 -8.163 7.556 1.00 93.25 79 GLY A CA 1
ATOM 613 C C . GLY A 1 79 ? 0.873 -7.199 8.319 1.00 93.25 79 GLY A C 1
ATOM 614 O O . GLY A 1 79 ? 1.959 -7.593 8.740 1.00 93.25 79 GLY A O 1
ATOM 615 N N . LEU A 1 80 ? 0.465 -5.945 8.520 1.00 92.75 80 LEU A N 1
ATOM 616 C CA . LEU A 1 80 ? 1.210 -4.960 9.307 1.00 92.75 80 LEU A CA 1
ATOM 617 C C . LEU A 1 80 ? 0.859 -5.052 10.798 1.00 92.75 80 LEU A C 1
ATOM 619 O O . LEU A 1 80 ? -0.276 -5.337 11.184 1.00 92.75 80 LEU A O 1
ATOM 623 N N . ALA A 1 81 ? 1.845 -4.771 11.654 1.00 85.81 81 ALA A N 1
ATOM 624 C CA . ALA A 1 81 ? 1.724 -4.996 13.095 1.00 85.81 81 ALA A CA 1
ATOM 625 C C . ALA A 1 81 ? 0.709 -4.068 13.786 1.00 85.81 81 ALA A C 1
ATOM 627 O O . ALA A 1 81 ? 0.086 -4.459 14.773 1.00 85.81 81 ALA A O 1
ATOM 628 N N . ASN A 1 82 ? 0.547 -2.832 13.304 1.00 90.06 82 ASN A N 1
ATOM 629 C CA . ASN A 1 82 ? -0.364 -1.857 13.899 1.00 90.06 82 ASN A CA 1
ATOM 630 C C . ASN A 1 82 ? -0.775 -0.752 12.910 1.00 90.06 82 ASN A C 1
ATOM 632 O O . ASN A 1 82 ? -0.234 -0.644 11.807 1.00 90.06 82 ASN A O 1
ATOM 636 N N . TYR A 1 83 ? -1.731 0.081 13.337 1.00 90.12 83 TYR A N 1
ATOM 637 C CA . TYR A 1 83 ? -2.270 1.175 12.527 1.00 90.12 83 TYR A CA 1
ATOM 638 C C . TYR A 1 83 ? -1.241 2.283 12.245 1.00 90.12 83 TYR A C 1
ATOM 640 O O . TYR A 1 83 ? -1.336 2.921 11.207 1.00 90.12 83 TYR A O 1
ATOM 648 N N . GLN A 1 84 ? -0.254 2.503 13.123 1.00 90.94 84 GLN A N 1
ATOM 649 C CA . GLN A 1 84 ? 0.759 3.548 12.934 1.00 90.94 84 GLN A CA 1
ATOM 650 C C . GLN A 1 84 ? 1.684 3.207 11.763 1.00 90.94 84 GLN A C 1
ATOM 652 O O . GLN A 1 84 ? 1.984 4.060 10.936 1.00 90.94 84 GLN A O 1
ATOM 657 N N . ILE A 1 85 ? 2.101 1.940 11.654 1.00 93.00 85 ILE A N 1
ATOM 658 C CA . ILE A 1 85 ? 2.878 1.465 10.503 1.00 93.00 85 ILE A CA 1
ATOM 659 C C . ILE A 1 85 ? 2.036 1.582 9.232 1.00 93.00 85 ILE A C 1
ATOM 661 O O . ILE A 1 85 ? 2.543 2.013 8.204 1.00 93.00 85 ILE A O 1
ATOM 665 N N . PHE A 1 86 ? 0.750 1.241 9.306 1.00 91.44 86 PHE A N 1
ATOM 666 C CA . PHE A 1 86 ? -0.159 1.378 8.173 1.00 91.44 86 PHE A CA 1
ATOM 667 C C . PHE A 1 86 ? -0.313 2.837 7.713 1.00 91.44 86 PHE A C 1
ATOM 669 O O . PHE A 1 86 ? -0.211 3.099 6.518 1.00 91.44 86 PHE A O 1
ATOM 676 N N . ASP A 1 87 ? -0.471 3.788 8.636 1.00 91.62 87 ASP A N 1
ATOM 677 C CA . ASP A 1 87 ? -0.541 5.219 8.312 1.00 91.62 87 ASP A CA 1
ATOM 678 C C . ASP A 1 87 ? 0.763 5.727 7.688 1.00 91.62 87 ASP A C 1
ATOM 680 O O . ASP A 1 87 ? 0.724 6.376 6.646 1.00 91.62 87 ASP A O 1
ATOM 684 N N . ASN A 1 88 ? 1.923 5.329 8.219 1.00 93.56 88 ASN A N 1
ATOM 685 C CA . ASN A 1 88 ? 3.213 5.676 7.613 1.00 93.56 88 ASN A CA 1
ATOM 686 C C . ASN A 1 88 ? 3.337 5.138 6.171 1.00 93.56 88 ASN A C 1
ATOM 688 O O . ASN A 1 88 ? 3.961 5.758 5.310 1.00 93.56 88 ASN A O 1
ATOM 692 N N . TRP A 1 89 ? 2.765 3.961 5.893 1.00 93.62 89 TRP A N 1
ATOM 693 C CA . TRP A 1 89 ? 2.732 3.390 4.545 1.00 93.62 89 TRP A CA 1
ATOM 694 C C . TRP A 1 89 ? 1.760 4.137 3.627 1.00 93.62 89 TRP A C 1
ATOM 696 O O . TRP A 1 89 ? 2.091 4.354 2.462 1.00 93.62 89 TRP A O 1
ATOM 706 N N . LEU A 1 90 ? 0.598 4.562 4.133 1.00 90.00 90 LEU A N 1
ATOM 707 C CA . LEU A 1 90 ? -0.328 5.410 3.381 1.00 90.00 90 LEU A CA 1
ATOM 708 C C . LEU A 1 90 ? 0.330 6.736 3.000 1.00 90.00 90 LEU A C 1
ATOM 710 O O . LEU A 1 90 ? 0.321 7.093 1.829 1.00 90.00 90 LEU A O 1
ATOM 714 N N . GLU A 1 91 ? 0.963 7.426 3.946 1.00 90.94 91 GLU A N 1
ATOM 715 C CA . GLU A 1 91 ? 1.668 8.683 3.671 1.00 90.94 91 GLU A CA 1
ATOM 716 C C . GLU A 1 91 ? 2.755 8.494 2.609 1.00 90.94 91 GLU A C 1
ATOM 718 O O . GLU A 1 91 ? 2.856 9.270 1.659 1.00 90.94 91 GLU A O 1
ATOM 723 N N . LYS A 1 92 ? 3.531 7.412 2.718 1.00 89.25 92 LYS A N 1
ATOM 724 C CA . LYS A 1 92 ? 4.626 7.125 1.790 1.00 89.25 92 LYS A CA 1
ATOM 725 C C . LYS A 1 92 ? 4.159 6.791 0.369 1.00 89.25 92 LYS A C 1
ATOM 727 O O . LYS A 1 92 ? 4.846 7.158 -0.583 1.00 89.25 92 LYS A O 1
ATOM 732 N N . TYR A 1 93 ? 3.056 6.056 0.220 1.00 87.31 93 TYR A N 1
ATOM 733 C CA . TYR A 1 93 ? 2.655 5.469 -1.066 1.00 87.31 93 TYR A CA 1
ATOM 734 C C . T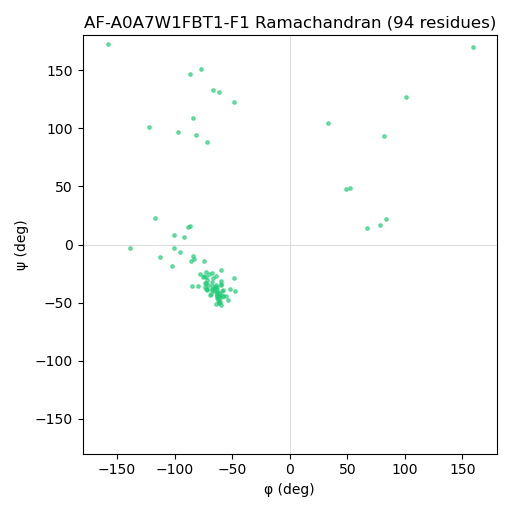YR A 1 93 ? 1.373 6.056 -1.670 1.00 87.31 93 TYR A C 1
ATOM 736 O O . TYR A 1 93 ? 1.091 5.774 -2.829 1.00 87.31 93 TYR A O 1
ATOM 744 N N . GLN A 1 94 ? 0.607 6.867 -0.934 1.00 75.06 94 GLN A N 1
ATOM 745 C CA . GLN A 1 94 ? -0.547 7.605 -1.471 1.00 75.06 94 GLN A CA 1
ATOM 746 C C . GLN A 1 94 ? -0.265 9.085 -1.731 1.00 75.06 94 GLN A C 1
ATOM 748 O O . GLN A 1 94 ? -1.002 9.705 -2.488 1.00 75.06 94 GLN A O 1
ATOM 753 N N . SER A 1 95 ? 0.781 9.664 -1.132 1.00 58.91 95 SER A N 1
ATOM 754 C CA . SER A 1 95 ? 1.139 11.076 -1.338 1.00 58.91 95 SER A CA 1
ATOM 755 C C . SER A 1 95 ? 2.042 11.317 -2.563 1.00 58.91 95 SER A C 1
ATOM 757 O O . SER A 1 95 ? 2.675 12.372 -2.648 1.00 58.91 95 SER A O 1
ATOM 759 N N . AR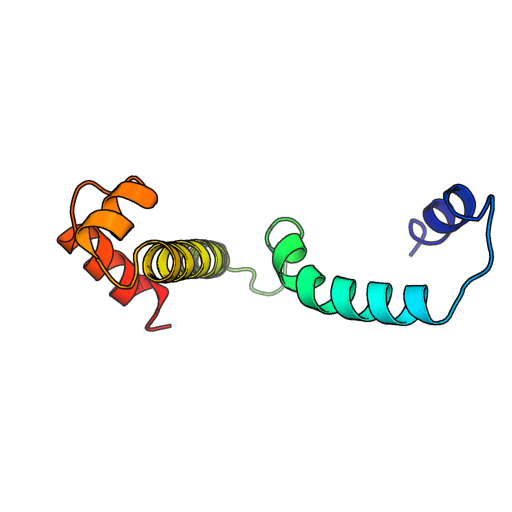G A 1 96 ? 2.145 10.349 -3.483 1.00 48.91 96 ARG A N 1
ATOM 760 C CA . ARG A 1 96 ? 2.979 10.408 -4.692 1.00 48.91 96 ARG A CA 1
ATOM 761 C C . ARG A 1 96 ? 2.146 10.341 -5.961 1.00 48.91 96 ARG A C 1
ATOM 763 O O . ARG A 1 96 ? 1.175 9.556 -5.972 1.00 48.91 96 ARG A O 1
#

Sequence (96 aa):
MQNTILRVSVLAKEATITETNIRRALFVTKDKNKEAILNRSLGDGFNLPDVLAEVAGHYLNRAMEETKQNKTKAAKLVGLANYQIFDNWLEKYQSR

Nearest PDB structures (foldseek):
  1etv-assembly1_B  TM=5.736E-01  e=1.807E-02  Escherichia coli
  6p0u-assembly1_B  TM=5.400E-01  e=3.145E-02  Escherichia coli K-12
  5m7o-assembly1_B  TM=8.796E-01  e=4.326E+00  Brucella abortus str. 2308 A

Mean predicted aligned error: 14.6 Å